Protein AF-A0A527GHT7-F1 (afdb_monomer)

Nearest PDB structures (foldseek):
  1qbi-assembly1_A  TM=6.952E-01  e=3.066E+00  Acinetobacter calcoaceticus
  8cmy-assembly1_H  TM=4.801E-01  e=6.522E+00  Cyanobium
  8eug-assembly1_m  TM=5.701E-01  e=8.581E+00  Schizosaccharomyces pombe

Solvent-accessible surface area (backbone atoms only — not comparable to full-atom values): 3972 Å² total; per-residue (Å²): 140,76,77,93,63,77,93,76,92,58,99,40,69,72,55,31,43,52,51,32,61,68,43,41,84,78,42,72,39,31,72,22,68,49,58,54,75,41,83,90,77,76,46,69,48,75,78,44,80,74,41,76,41,72,70,64,80,84,92,126

Radius of gyration: 12.35 Å; Cα contacts (8 Å, |Δi|>4): 70; chains: 1; bounding box: 26×19×36 Å

Sequence (60 aa):
LFPAFGPADQQSEDRAIRTAKALAAKHAGVIAWSREADPTLGEYGPPNTLFVSGDVPDME

Secondary structure (DSSP, 8-state):
---SS-----SSHHHHHHHHHHHHTTSSEEEEEE--EETTTTEEPPPEEEEEEE------

Mean predicted aligned error: 4.74 Å

Structure (mmCIF, N/CA/C/O backbone):
data_AF-A0A527GHT7-F1
#
_entry.id   AF-A0A527GHT7-F1
#
loop_
_atom_site.group_PDB
_atom_site.id
_atom_site.type_symbol
_atom_site.label_atom_id
_atom_site.label_alt_id
_atom_site.label_comp_id
_atom_site.label_asym_id
_atom_site.label_entity_id
_atom_site.label_seq_id
_atom_site.pdbx_PDB_ins_code
_atom_site.Cartn_x
_atom_site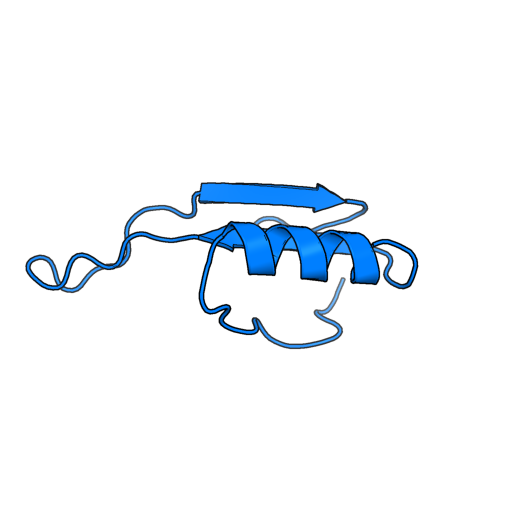.Cartn_y
_atom_site.Cartn_z
_atom_site.occupancy
_atom_site.B_iso_or_equiv
_atom_site.auth_seq_id
_atom_site.auth_comp_id
_atom_site.auth_asym_id
_atom_site.auth_atom_id
_atom_site.pdbx_PDB_model_num
ATOM 1 N N . LEU A 1 1 ? -14.913 5.290 -0.267 1.00 63.66 1 LEU A N 1
ATOM 2 C CA . LEU A 1 1 ? -13.715 5.740 0.481 1.00 63.66 1 LEU A CA 1
ATOM 3 C C . LEU A 1 1 ? -12.812 6.505 -0.475 1.00 63.66 1 LEU A C 1
ATOM 5 O O . LEU A 1 1 ? -12.799 6.160 -1.648 1.00 63.66 1 LEU A O 1
ATOM 9 N N . PHE A 1 2 ? -12.105 7.533 -0.005 1.00 71.06 2 PHE A N 1
ATOM 10 C CA . PHE A 1 2 ? -11.118 8.266 -0.810 1.00 71.06 2 PHE A CA 1
ATOM 11 C C . PHE A 1 2 ? -9.722 8.048 -0.215 1.00 71.06 2 PHE A C 1
ATOM 13 O O . PHE A 1 2 ? -9.619 7.978 1.015 1.00 71.06 2 PHE A O 1
ATOM 20 N N . PRO A 1 3 ? -8.659 7.941 -1.035 1.00 74.44 3 PRO A N 1
ATOM 21 C CA . PRO A 1 3 ? -7.304 7.800 -0.518 1.00 74.44 3 PRO A CA 1
ATOM 22 C C . PRO A 1 3 ? -6.940 9.011 0.343 1.00 74.44 3 PRO A C 1
ATOM 24 O O . PRO A 1 3 ? -7.067 10.151 -0.101 1.00 74.44 3 PRO A O 1
ATOM 27 N N . ALA A 1 4 ? -6.467 8.772 1.568 1.00 76.50 4 ALA A N 1
ATOM 28 C CA . ALA A 1 4 ? -5.938 9.848 2.409 1.00 76.50 4 ALA A CA 1
ATOM 29 C C . ALA A 1 4 ? -4.665 10.462 1.795 1.00 76.50 4 ALA A C 1
ATOM 31 O O . ALA A 1 4 ? -4.428 11.660 1.921 1.00 76.50 4 ALA A O 1
ATOM 32 N N . PHE A 1 5 ? -3.878 9.633 1.103 1.00 81.38 5 PHE A N 1
ATOM 33 C CA . PHE A 1 5 ? -2.675 9.993 0.357 1.00 81.38 5 PHE A CA 1
ATOM 34 C C . PHE A 1 5 ? -2.599 9.141 -0.918 1.00 81.38 5 PHE A C 1
ATOM 36 O O . PHE A 1 5 ? -3.198 8.065 -0.974 1.00 81.38 5 PHE A O 1
ATOM 43 N N . GLY A 1 6 ? -1.856 9.604 -1.927 1.00 83.31 6 GLY A N 1
ATOM 44 C CA . GLY A 1 6 ? -1.513 8.776 -3.087 1.00 83.31 6 GLY A CA 1
ATOM 45 C C . GLY A 1 6 ? -0.532 7.644 -2.730 1.00 83.31 6 GLY A C 1
ATOM 46 O O . GLY A 1 6 ? 0.051 7.670 -1.640 1.00 83.31 6 GLY A O 1
ATOM 47 N N . PRO A 1 7 ? -0.327 6.661 -3.630 1.00 85.56 7 PRO A N 1
ATOM 48 C CA . PRO A 1 7 ? 0.676 5.616 -3.444 1.00 85.56 7 PRO A CA 1
ATOM 49 C C . PRO A 1 7 ? 2.064 6.218 -3.208 1.00 85.56 7 PRO A C 1
ATOM 51 O O . PRO A 1 7 ? 2.442 7.198 -3.850 1.00 85.56 7 PRO A O 1
ATOM 54 N N . ALA A 1 8 ? 2.815 5.632 -2.278 1.00 90.69 8 ALA A N 1
ATOM 55 C CA . ALA A 1 8 ? 4.164 6.068 -1.946 1.00 90.69 8 ALA A CA 1
ATOM 56 C C . ALA A 1 8 ? 5.145 4.920 -2.175 1.00 90.69 8 ALA A C 1
ATOM 58 O O . ALA A 1 8 ? 5.130 3.941 -1.422 1.00 90.69 8 ALA A O 1
ATOM 59 N N . ASP A 1 9 ? 6.012 5.071 -3.175 1.00 91.12 9 ASP A N 1
ATOM 60 C CA . ASP A 1 9 ? 7.025 4.073 -3.502 1.00 91.12 9 ASP A CA 1
ATOM 61 C C . ASP A 1 9 ? 7.948 3.803 -2.313 1.00 91.12 9 ASP A C 1
ATOM 63 O O . ASP A 1 9 ? 8.378 4.706 -1.585 1.00 91.12 9 ASP A O 1
ATOM 67 N N . GLN A 1 10 ? 8.261 2.526 -2.113 1.00 93.50 10 GLN A N 1
ATOM 68 C CA . GLN A 1 10 ? 9.158 2.074 -1.061 1.00 93.50 10 GLN A CA 1
ATOM 69 C C . GLN A 1 10 ? 10.351 1.360 -1.666 1.00 93.50 10 GLN A C 1
ATOM 71 O O . GLN A 1 10 ? 10.249 0.657 -2.662 1.00 93.50 10 GLN A O 1
ATOM 76 N N . GLN A 1 11 ? 11.494 1.516 -1.003 1.00 91.62 11 GLN A N 1
ATOM 77 C CA . GLN A 1 11 ? 12.758 0.922 -1.440 1.00 91.62 11 GLN A CA 1
ATOM 78 C C . GLN A 1 11 ? 12.760 -0.61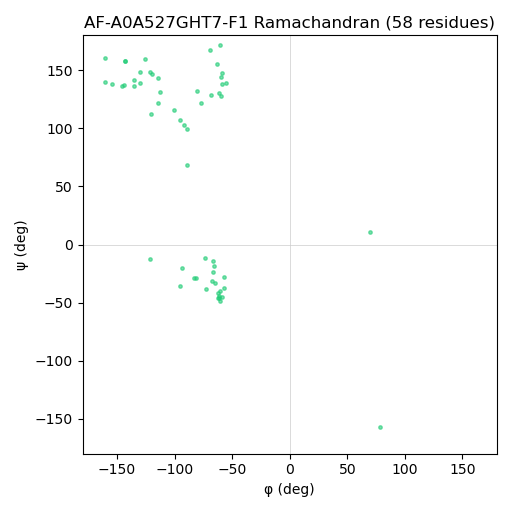5 -1.386 1.00 91.62 11 GLN A C 1
ATOM 80 O O . GLN A 1 11 ? 13.631 -1.237 -1.983 1.00 91.62 11 GLN A O 1
ATOM 85 N N . SER A 1 12 ? 11.838 -1.224 -0.632 1.00 94.75 12 SER A N 1
ATOM 86 C CA . SER A 1 12 ? 11.675 -2.676 -0.549 1.00 94.75 12 SER A CA 1
ATOM 87 C C . SER A 1 12 ? 10.296 -3.065 -0.017 1.00 94.75 12 SER A C 1
ATOM 89 O O . SER A 1 12 ? 9.636 -2.280 0.676 1.00 94.75 12 SER A O 1
ATOM 91 N N . GLU A 1 13 ? 9.901 -4.312 -0.271 1.00 95.69 13 GLU A N 1
ATOM 92 C CA . GLU A 1 13 ? 8.667 -4.909 0.252 1.00 95.69 13 GLU A CA 1
ATOM 93 C C . GLU A 1 13 ? 8.628 -4.897 1.788 1.00 95.69 13 GLU A C 1
ATOM 95 O O . GLU A 1 13 ? 7.650 -4.449 2.387 1.00 95.69 13 GLU A O 1
ATOM 100 N N . ASP A 1 14 ? 9.729 -5.268 2.451 1.00 97.12 14 ASP A N 1
ATOM 101 C CA . ASP A 1 14 ? 9.846 -5.223 3.916 1.00 97.12 14 ASP A CA 1
ATOM 102 C C . ASP A 1 14 ? 9.597 -3.826 4.493 1.00 97.12 14 ASP A C 1
ATOM 104 O O . ASP A 1 14 ? 9.035 -3.666 5.585 1.00 97.12 14 ASP A O 1
ATOM 108 N N . ARG A 1 15 ? 10.063 -2.789 3.788 1.00 96.12 15 ARG A N 1
ATOM 109 C CA . ARG A 1 15 ? 9.853 -1.399 4.190 1.00 96.12 15 ARG A CA 1
ATOM 110 C C . ARG A 1 15 ? 8.402 -0.981 3.960 1.00 96.12 15 ARG A C 1
ATOM 112 O O . ARG A 1 15 ? 7.845 -0.287 4.816 1.00 96.12 15 ARG A O 1
ATOM 119 N N . ALA A 1 16 ? 7.781 -1.435 2.871 1.00 96.75 16 ALA A N 1
ATOM 120 C CA . ALA A 1 16 ? 6.363 -1.213 2.604 1.00 96.75 16 ALA A CA 1
ATOM 121 C C . ALA A 1 16 ? 5.483 -1.831 3.695 1.00 96.75 16 ALA A C 1
ATOM 123 O O . ALA A 1 16 ? 4.663 -1.129 4.287 1.00 96.75 16 ALA A O 1
ATOM 124 N N . ILE A 1 17 ? 5.732 -3.091 4.063 1.00 97.44 17 ILE A N 1
ATOM 125 C CA . ILE A 1 17 ? 4.987 -3.786 5.121 1.00 97.44 17 ILE A CA 1
ATOM 126 C C . ILE A 1 17 ? 5.152 -3.072 6.469 1.00 97.44 17 ILE A C 1
ATOM 128 O O . ILE A 1 17 ? 4.169 -2.847 7.177 1.00 97.44 17 ILE A O 1
ATOM 132 N N . ARG A 1 18 ? 6.380 -2.687 6.846 1.00 96.81 18 ARG A N 1
ATOM 133 C CA . ARG A 1 18 ? 6.629 -1.973 8.113 1.00 96.81 18 ARG A CA 1
ATOM 134 C C . ARG A 1 18 ? 5.907 -0.631 8.173 1.00 96.81 18 ARG A C 1
ATOM 136 O O . ARG A 1 18 ? 5.279 -0.324 9.186 1.00 96.81 18 ARG A O 1
ATOM 143 N N . THR A 1 19 ? 5.965 0.139 7.091 1.00 96.06 19 THR A N 1
ATOM 144 C CA . THR A 1 19 ? 5.265 1.426 6.985 1.00 96.06 19 THR A CA 1
ATOM 145 C C . THR A 1 19 ? 3.752 1.232 7.077 1.00 96.06 19 THR A C 1
ATOM 147 O O . THR A 1 19 ? 3.093 1.911 7.861 1.00 96.06 19 THR A O 1
ATOM 150 N N . ALA A 1 20 ? 3.205 0.251 6.356 1.00 95.81 20 ALA A N 1
ATOM 151 C CA . ALA A 1 20 ? 1.777 -0.040 6.365 1.00 95.81 20 ALA A CA 1
ATOM 152 C C . ALA A 1 20 ? 1.268 -0.456 7.753 1.00 95.81 20 ALA A C 1
ATOM 154 O O . ALA A 1 20 ? 0.245 0.049 8.212 1.00 95.81 20 ALA A O 1
ATOM 155 N N . LYS A 1 21 ? 2.021 -1.291 8.481 1.00 96.38 21 LYS A N 1
ATOM 156 C CA . LYS A 1 21 ? 1.696 -1.653 9.871 1.00 96.38 21 LYS A CA 1
ATOM 157 C C . LYS A 1 21 ? 1.674 -0.440 10.804 1.00 96.38 21 LYS A C 1
ATOM 159 O O . LYS A 1 21 ? 0.794 -0.346 11.654 1.00 96.38 21 LYS A O 1
ATOM 164 N N . ALA A 1 22 ? 2.603 0.502 10.639 1.00 95.62 22 ALA A N 1
ATOM 165 C CA . ALA A 1 22 ? 2.619 1.730 11.435 1.00 95.62 22 ALA A CA 1
ATOM 166 C C . ALA A 1 22 ? 1.425 2.657 11.126 1.00 95.62 22 ALA A C 1
ATOM 168 O O . ALA A 1 22 ? 0.951 3.372 12.012 1.00 95.62 22 ALA A O 1
ATOM 169 N N . LEU A 1 23 ? 0.930 2.640 9.885 1.00 94.75 23 LEU A N 1
ATOM 170 C CA . LEU A 1 23 ? -0.230 3.419 9.445 1.00 94.75 23 LEU A CA 1
ATOM 171 C C . LEU A 1 23 ? -1.566 2.764 9.817 1.00 94.75 23 LEU A C 1
ATOM 173 O O . LEU A 1 23 ? -2.533 3.481 10.063 1.00 94.75 23 LEU A O 1
ATOM 177 N N . ALA A 1 24 ? -1.626 1.436 9.919 1.00 95.19 24 ALA A N 1
ATOM 178 C CA . ALA A 1 24 ? -2.856 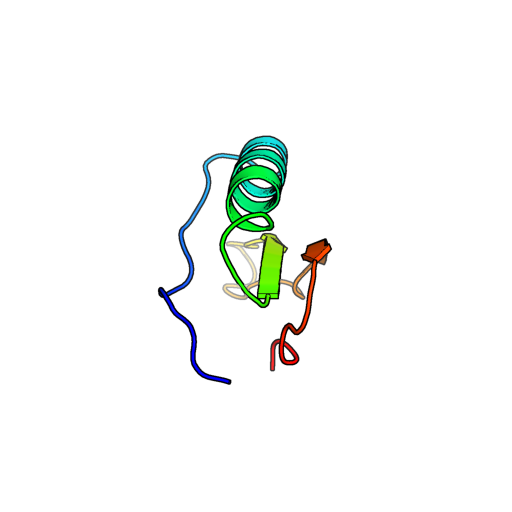0.701 10.223 1.00 95.19 24 ALA A CA 1
ATOM 179 C C . ALA A 1 24 ? -3.509 1.129 11.551 1.00 95.19 24 ALA A C 1
ATOM 181 O O . ALA A 1 24 ? -4.725 1.091 11.683 1.00 95.19 24 ALA A O 1
ATOM 182 N N . ALA A 1 25 ? -2.720 1.607 12.517 1.00 92.50 25 ALA A N 1
ATOM 183 C CA . ALA A 1 25 ? -3.235 2.132 13.783 1.00 92.50 25 ALA A CA 1
ATOM 184 C C . ALA A 1 25 ? -3.901 3.521 13.669 1.00 92.50 25 ALA A C 1
ATOM 186 O O . ALA A 1 25 ? -4.502 3.991 14.631 1.00 92.50 25 ALA A O 1
ATOM 187 N N . LYS A 1 26 ? -3.748 4.211 12.532 1.00 93.12 26 LYS A N 1
ATOM 188 C CA . LYS A 1 26 ? -4.145 5.618 12.338 1.00 93.12 26 LYS A CA 1
ATOM 189 C C . LYS A 1 26 ? -5.160 5.821 11.214 1.00 93.12 26 LYS A C 1
ATOM 191 O O . LYS A 1 26 ? -5.712 6.911 11.096 1.00 93.12 26 LYS A O 1
ATOM 196 N N . HIS A 1 27 ? -5.388 4.807 10.384 1.00 91.81 27 HIS A N 1
ATOM 197 C CA . HIS A 1 27 ? -6.212 4.904 9.183 1.00 91.81 27 HIS A CA 1
ATOM 198 C C . HIS A 1 27 ? -7.239 3.774 9.130 1.00 91.81 27 HIS A C 1
ATOM 200 O O . HIS A 1 27 ? -6.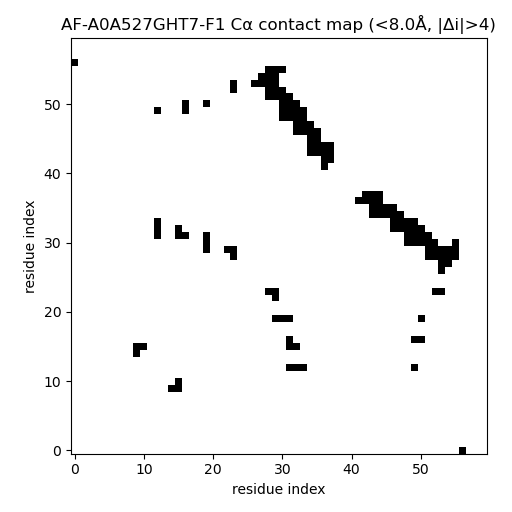976 2.667 9.588 1.00 91.81 27 HIS A O 1
ATOM 206 N N . ALA A 1 28 ? -8.402 4.059 8.537 1.00 92.00 28 ALA A N 1
ATOM 207 C CA . ALA A 1 28 ? -9.488 3.090 8.381 1.00 92.00 28 ALA A CA 1
ATOM 208 C C . ALA A 1 28 ? -9.135 1.926 7.439 1.00 92.00 28 ALA A C 1
ATOM 210 O O . ALA A 1 28 ? -9.722 0.855 7.562 1.00 92.00 28 ALA A O 1
ATOM 211 N N . GLY A 1 29 ? -8.177 2.137 6.531 1.00 92.81 29 GLY A N 1
ATOM 212 C CA . GLY A 1 29 ? -7.691 1.148 5.577 1.00 92.81 29 GLY A CA 1
ATOM 213 C C . GLY A 1 29 ? -6.259 1.452 5.145 1.00 92.81 29 GLY A C 1
ATOM 214 O O . GLY A 1 29 ? -5.911 2.614 4.922 1.00 92.81 29 GLY A O 1
ATOM 215 N N . VAL A 1 30 ? -5.422 0.419 5.053 1.00 94.88 30 VAL A N 1
ATOM 216 C CA . VAL A 1 30 ? -4.039 0.495 4.565 1.00 94.88 30 VAL A CA 1
ATOM 217 C C . VAL A 1 30 ? -3.701 -0.763 3.773 1.00 94.88 30 VAL A C 1
ATOM 219 O O . VAL A 1 30 ? -3.990 -1.873 4.219 1.00 94.88 30 VAL A O 1
ATOM 222 N N . ILE A 1 31 ? -3.020 -0.587 2.642 1.00 94.88 31 ILE A N 1
ATOM 223 C CA . ILE A 1 31 ? -2.479 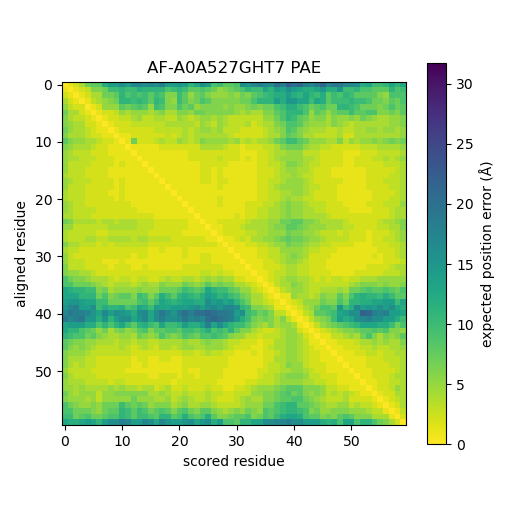-1.670 1.821 1.00 94.88 31 ILE A CA 1
ATOM 224 C C . ILE A 1 31 ? -1.008 -1.417 1.490 1.00 94.88 31 ILE A C 1
ATOM 226 O O . ILE A 1 31 ? -0.612 -0.292 1.191 1.00 94.88 31 ILE A O 1
ATOM 230 N N . ALA A 1 32 ? -0.201 -2.474 1.551 1.00 96.19 32 ALA A N 1
ATOM 231 C CA . ALA A 1 32 ? 1.107 -2.550 0.919 1.00 96.19 32 ALA A CA 1
ATOM 232 C C . ALA A 1 32 ? 1.033 -3.584 -0.203 1.00 96.19 32 ALA A C 1
ATOM 234 O O . ALA A 1 32 ? 0.566 -4.704 0.015 1.00 96.19 32 ALA A O 1
ATOM 235 N N .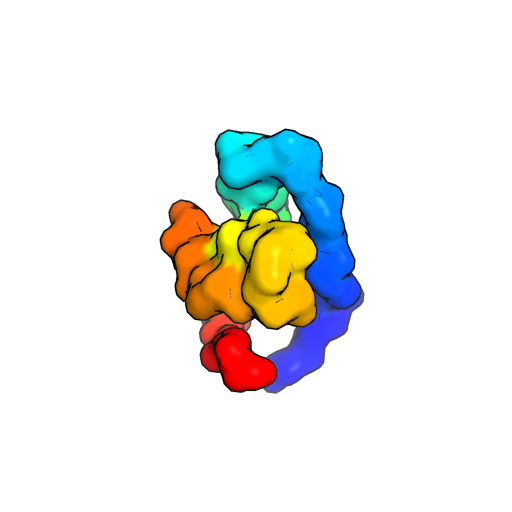 TRP A 1 33 ? 1.516 -3.215 -1.380 1.00 95.19 33 TRP A N 1
ATOM 236 C CA . TRP A 1 33 ? 1.562 -4.072 -2.556 1.00 95.19 33 TRP A CA 1
ATOM 237 C C . TRP A 1 33 ? 2.847 -3.800 -3.341 1.00 95.19 33 TRP A C 1
ATOM 239 O O . TRP A 1 33 ? 3.458 -2.740 -3.193 1.00 95.19 33 TRP A O 1
ATOM 249 N N . SER A 1 34 ? 3.257 -4.764 -4.155 1.00 93.31 34 SER A N 1
ATOM 250 C CA . SER A 1 34 ? 4.347 -4.637 -5.121 1.00 93.31 34 SER A CA 1
ATOM 251 C C . SER A 1 34 ? 3.859 -5.016 -6.516 1.00 93.31 34 SER A C 1
ATOM 253 O O . SER A 1 34 ? 2.826 -5.664 -6.675 1.00 93.31 34 SER A O 1
ATOM 255 N N . ARG A 1 35 ? 4.573 -4.567 -7.546 1.00 91.19 35 ARG A N 1
ATOM 256 C CA . ARG A 1 35 ? 4.417 -5.029 -8.929 1.00 91.19 35 ARG A CA 1
ATOM 257 C C . ARG A 1 35 ? 5.809 -5.252 -9.487 1.00 91.19 35 ARG A C 1
ATOM 259 O O . ARG A 1 35 ? 6.687 -4.414 -9.277 1.00 91.19 35 ARG A O 1
ATOM 266 N N . GLU A 1 36 ? 6.005 -6.355 -10.196 1.00 85.81 36 GLU A N 1
ATOM 267 C CA . GLU A 1 36 ? 7.217 -6.514 -10.991 1.00 85.81 36 GLU A CA 1
ATOM 268 C C . GLU A 1 36 ? 7.174 -5.528 -12.155 1.00 85.81 36 GLU A C 1
ATOM 270 O O . GLU A 1 36 ? 6.183 -5.437 -12.878 1.00 85.81 36 GLU A O 1
ATOM 275 N N . ALA A 1 37 ? 8.247 -4.762 -12.315 1.00 81.50 37 ALA A N 1
ATOM 276 C CA . ALA A 1 37 ? 8.469 -3.977 -13.514 1.00 81.50 37 ALA A CA 1
ATOM 277 C C . ALA A 1 37 ? 9.355 -4.814 -14.433 1.00 81.50 37 ALA A C 1
ATOM 279 O O . ALA A 1 37 ? 10.540 -4.973 -14.137 1.00 81.50 37 ALA A O 1
ATOM 280 N N . ASP A 1 38 ? 8.793 -5.358 -15.515 1.00 77.50 38 ASP A N 1
ATOM 281 C CA . ASP A 1 38 ? 9.592 -6.006 -16.552 1.00 77.50 38 ASP A CA 1
ATOM 282 C C . ASP A 1 38 ? 9.955 -4.965 -17.628 1.00 77.50 38 ASP A C 1
ATOM 284 O O . ASP A 1 38 ? 9.118 -4.605 -18.466 1.00 77.50 38 ASP A O 1
ATOM 288 N N . PRO A 1 39 ? 11.201 -4.455 -17.642 1.00 71.50 39 PRO A N 1
ATOM 289 C CA . PRO A 1 39 ? 11.621 -3.450 -18.611 1.00 71.50 39 PRO A CA 1
ATOM 290 C C . PRO A 1 39 ? 11.665 -3.982 -20.051 1.00 71.50 39 PRO A C 1
ATOM 292 O O . PRO A 1 39 ? 11.753 -3.180 -20.977 1.00 71.50 39 PRO A O 1
ATOM 295 N N . THR A 1 40 ? 11.617 -5.302 -20.262 1.00 77.75 40 THR A N 1
ATOM 296 C CA . THR A 1 40 ? 11.602 -5.905 -21.603 1.00 77.75 40 THR A CA 1
ATOM 297 C C . THR A 1 40 ? 10.205 -5.949 -22.214 1.00 77.75 40 THR A C 1
ATOM 299 O O . THR A 1 40 ? 10.075 -5.853 -23.433 1.00 77.75 40 THR A O 1
ATOM 302 N N . LEU A 1 41 ? 9.169 -6.034 -21.376 1.00 70.81 41 LEU A N 1
ATOM 303 C CA . LEU A 1 41 ? 7.766 -6.020 -21.795 1.00 70.81 41 LEU A CA 1
ATOM 304 C C . LEU A 1 41 ? 7.163 -4.611 -21.761 1.00 70.81 41 LEU A C 1
ATOM 306 O O . LEU A 1 41 ? 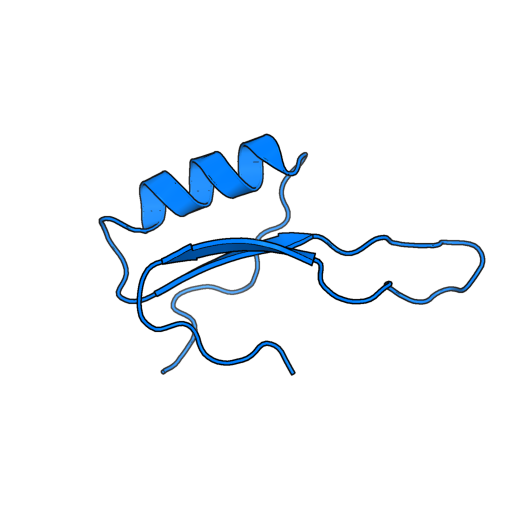6.173 -4.355 -22.438 1.00 70.81 41 LEU A O 1
ATOM 310 N N . GLY A 1 42 ? 7.769 -3.684 -21.010 1.00 72.75 42 GLY A N 1
ATOM 311 C CA . GLY A 1 42 ? 7.265 -2.315 -20.867 1.00 72.75 42 GLY A CA 1
ATOM 312 C C . GLY A 1 42 ? 5.968 -2.226 -20.057 1.00 72.75 42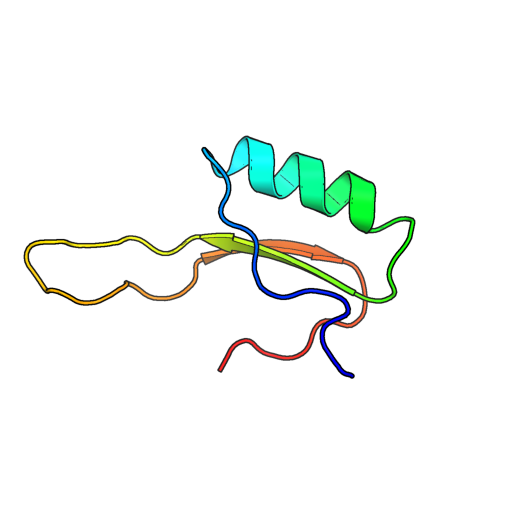 GLY A C 1
ATOM 313 O O . GLY A 1 42 ? 5.342 -1.168 -20.020 1.00 72.75 42 GLY A O 1
ATOM 314 N N . GLU A 1 43 ? 5.578 -3.318 -19.401 1.00 79.00 43 GLU A N 1
ATOM 315 C CA . GLU A 1 43 ? 4.365 -3.434 -18.603 1.00 79.00 43 GLU A CA 1
ATOM 316 C C . GLU A 1 43 ? 4.714 -3.811 -17.162 1.00 79.00 43 GLU A C 1
ATOM 318 O O . GLU A 1 43 ? 5.694 -4.507 -16.880 1.00 79.00 43 GLU A O 1
ATOM 323 N N . TYR A 1 44 ? 3.891 -3.330 -16.233 1.00 81.44 44 TYR A N 1
ATOM 324 C CA . TYR A 1 44 ? 3.926 -3.812 -14.862 1.00 81.44 44 TYR A CA 1
ATOM 325 C C . TYR A 1 44 ? 3.158 -5.127 -14.787 1.00 81.44 44 TYR A C 1
ATOM 327 O O . TYR A 1 44 ? 2.024 -5.212 -15.259 1.00 81.44 44 TYR A O 1
ATOM 335 N N . GLY A 1 45 ? 3.757 -6.126 -14.147 1.00 84.25 45 GLY A N 1
ATOM 336 C CA . GLY A 1 45 ? 3.067 -7.353 -13.781 1.00 84.25 45 GLY A CA 1
ATOM 337 C C . GLY A 1 45 ? 1.879 -7.089 -12.841 1.00 84.25 45 GLY A C 1
ATOM 338 O O . GLY A 1 45 ? 1.693 -5.970 -12.342 1.00 84.25 45 GLY A O 1
ATOM 339 N N . PRO A 1 46 ? 1.058 -8.117 -12.572 1.00 87.38 46 PRO A N 1
ATOM 340 C CA . PRO A 1 46 ? -0.086 -7.983 -11.679 1.00 87.38 46 PRO A CA 1
ATOM 341 C C . PRO A 1 46 ? 0.351 -7.536 -10.271 1.00 87.38 46 PRO A C 1
ATOM 343 O O . PRO A 1 46 ? 1.439 -7.905 -9.818 1.00 87.38 46 PRO A O 1
ATOM 346 N N . PRO A 1 47 ? -0.475 -6.749 -9.552 1.00 90.19 47 PRO A N 1
ATOM 347 C CA . PRO A 1 47 ? -0.180 -6.383 -8.174 1.00 90.19 47 PRO A CA 1
ATOM 348 C C . PRO A 1 47 ? -0.119 -7.617 -7.278 1.00 90.19 47 PRO A C 1
ATOM 350 O O . PRO A 1 47 ? -1.044 -8.425 -7.238 1.00 90.19 47 PRO A O 1
ATOM 353 N N . ASN A 1 48 ? 0.953 -7.712 -6.504 1.00 92.12 48 ASN A N 1
ATOM 354 C CA . ASN A 1 48 ? 1.104 -8.659 -5.419 1.00 92.12 48 ASN A CA 1
ATOM 355 C C . ASN A 1 48 ? 0.831 -7.952 -4.088 1.00 92.12 48 ASN A C 1
ATOM 357 O O . ASN A 1 48 ? 1.554 -7.036 -3.690 1.00 92.12 48 ASN A O 1
ATOM 361 N N . THR A 1 49 ? -0.221 -8.365 -3.390 1.00 94.81 49 THR A N 1
ATOM 362 C CA . THR A 1 49 ? -0.574 -7.796 -2.087 1.00 94.81 49 THR A CA 1
ATOM 363 C C . THR A 1 49 ? 0.340 -8.353 -1.000 1.00 94.81 49 THR A C 1
ATOM 365 O O . THR A 1 49 ? 0.370 -9.554 -0.750 1.00 94.81 49 THR A O 1
ATOM 368 N N . LEU A 1 50 ? 1.047 -7.466 -0.302 1.00 95.62 50 LEU A N 1
ATOM 369 C CA . LEU A 1 50 ? 1.999 -7.812 0.757 1.00 95.62 50 LEU A CA 1
ATOM 370 C C . LEU A 1 50 ? 1.365 -7.738 2.152 1.00 95.62 50 LEU A C 1
ATOM 372 O O . LEU A 1 50 ? 1.706 -8.505 3.050 1.00 95.62 50 LEU A O 1
ATOM 376 N N . PHE A 1 51 ? 0.466 -6.771 2.357 1.00 96.06 51 PHE A N 1
ATOM 377 C CA . PHE A 1 51 ? -0.239 -6.558 3.620 1.00 96.06 51 PHE A CA 1
ATOM 378 C C . PHE A 1 51 ? -1.504 -5.728 3.399 1.00 96.06 51 PHE A C 1
ATOM 380 O O . PHE A 1 51 ? -1.464 -4.736 2.676 1.00 96.06 51 PHE A O 1
ATOM 387 N N . VAL A 1 52 ? -2.593 -6.080 4.083 1.00 95.88 52 VAL A N 1
ATOM 388 C CA . VAL A 1 52 ? -3.846 -5.311 4.121 1.00 95.88 52 VAL A CA 1
ATOM 389 C C . VAL A 1 52 ? -4.342 -5.232 5.557 1.00 95.88 52 VAL A C 1
ATOM 391 O O . VAL A 1 52 ? -4.249 -6.199 6.312 1.00 95.88 52 VAL A O 1
ATOM 394 N N . SER A 1 53 ? -4.884 -4.077 5.929 1.00 95.50 53 SER A N 1
ATOM 395 C CA . SER A 1 53 ? -5.599 -3.887 7.187 1.00 95.50 53 SER A CA 1
ATOM 396 C C . SER A 1 53 ? -6.734 -2.893 7.009 1.00 95.50 53 SER A C 1
ATOM 398 O O . SER A 1 53 ? -6.521 -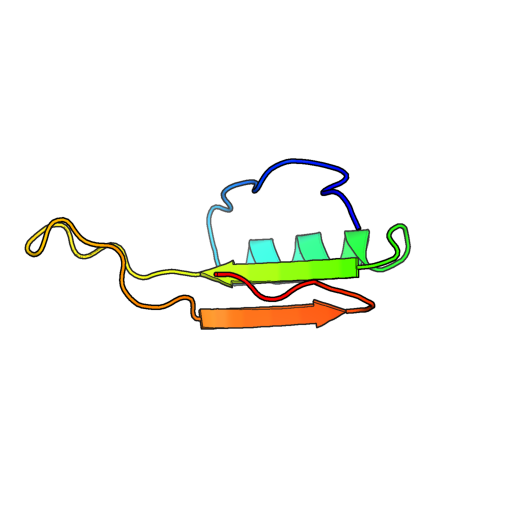1.820 6.449 1.00 95.50 53 SER A O 1
ATOM 400 N N . GLY A 1 54 ? -7.898 -3.212 7.575 1.00 93.00 54 GLY A N 1
ATOM 401 C CA . GLY A 1 54 ? -9.077 -2.350 7.536 1.00 93.00 54 GLY A CA 1
ATOM 402 C C . GLY A 1 54 ? -9.821 -2.400 6.202 1.00 93.00 54 GLY A C 1
ATOM 403 O O . GLY A 1 54 ? -9.723 -3.380 5.468 1.00 93.00 54 GLY A O 1
ATOM 404 N N . ASP A 1 55 ? -10.585 -1.350 5.919 1.00 89.12 55 ASP A N 1
ATOM 405 C CA . ASP A 1 55 ? -11.428 -1.237 4.727 1.00 89.12 55 ASP A CA 1
ATOM 406 C C . ASP A 1 55 ? -10.630 -0.607 3.575 1.00 89.12 55 ASP A C 1
ATOM 408 O O . ASP A 1 55 ? -10.402 0.607 3.534 1.00 89.12 55 ASP A O 1
ATOM 412 N N . VAL A 1 56 ? -10.131 -1.460 2.679 1.00 87.75 56 VAL A N 1
ATOM 413 C CA . VAL A 1 56 ? -9.362 -1.077 1.491 1.00 87.75 56 VAL A CA 1
ATOM 414 C C . VAL A 1 56 ? -10.179 -1.448 0.249 1.00 87.75 56 VAL A C 1
ATOM 416 O O . VAL A 1 56 ? -10.492 -2.626 0.086 1.00 87.75 56 VAL A O 1
ATOM 419 N N . PRO A 1 57 ? -10.513 -0.482 -0.630 1.00 80.69 57 PRO A N 1
ATOM 420 C CA . PRO A 1 57 ? -11.159 -0.765 -1.911 1.00 80.69 57 PRO A CA 1
ATOM 421 C C . PRO A 1 57 ? -10.273 -1.614 -2.830 1.00 80.69 57 PRO A C 1
ATOM 423 O O . PRO A 1 57 ? -9.046 -1.544 -2.736 1.00 80.69 57 PRO A O 1
ATOM 426 N N . ASP A 1 58 ? -10.887 -2.345 -3.761 1.00 79.62 58 ASP A N 1
ATOM 427 C CA . ASP A 1 58 ? -10.144 -3.112 -4.762 1.00 79.62 58 ASP A CA 1
ATOM 428 C C . ASP A 1 58 ? -9.236 -2.223 -5.626 1.00 79.62 58 ASP A C 1
ATOM 430 O O . ASP A 1 58 ? -9.552 -1.074 -5.948 1.00 79.62 58 ASP A O 1
ATOM 434 N N . MET A 1 59 ? -8.077 -2.783 -5.978 1.00 71.56 59 MET A N 1
ATOM 435 C CA . MET A 1 59 ? -7.059 -2.154 -6.818 1.00 71.56 59 MET A CA 1
ATOM 436 C C . MET A 1 59 ? -7.325 -2.467 -8.301 1.00 71.56 59 MET A C 1
ATOM 438 O O . MET A 1 59 ? -6.566 -3.234 -8.892 1.00 71.56 59 MET A O 1
ATOM 442 N N . GLU A 1 60 ? -8.401 -1.935 -8.887 1.00 61.28 60 GLU A N 1
ATOM 443 C CA . GLU A 1 60 ? -8.580 -1.944 -10.356 1.00 61.28 60 GLU A CA 1
ATOM 444 C C . GLU A 1 60 ? -7.723 -0.869 -11.041 1.00 61.28 60 GLU A C 1
ATOM 446 O O . GLU A 1 60 ? -7.743 0.301 -10.587 1.00 61.28 60 GLU A O 1
#

pLDDT: mean 87.87, std 9.28, range [61.28, 97.44]

Foldseek 3Di:
DDDPDDDDDDPDQVRQVVVQVVCLVPDQKGWRWDWDDDPVVNDTHDIDTSDIHHDDDDDD